Protein AF-A0A7S2AHA3-F1 (afdb_monomer)

Sequence (166 aa):
VKDEFAPAPAVETVASEDNSLKARVERLCHQTFRWVDPEGMDVLNASQAQTALTVVFRRFQLPLPDDEWHEEAFENFDEDEDGVIEVEDLIEIAVEYCEAHEEEIAANEKGRAAAAKPGLGGSAARGPSSSCGFSGTSYLAPPPPPAAPSLAPAWSSPRGQMPSSQ

Foldseek 3Di:
DDDDDDDDPPPDPPPDPLVVLLVLLLVLLVVLCCVLCVVPPQKDALVSLLVSLQSSCVVLPHDRDDPVVSVVLQVVQPPVPPRIHGSVSSSVSSSVVCVLVVVVSVVVVVVVVVVPDPPPDDDDDDDDDDDDDPDDDPPPDRDDPDDPDPDDDPDPDDDDDDDDDD

Structure (mmCIF, N/CA/C/O backbone):
data_AF-A0A7S2AHA3-F1
#
_entry.id   AF-A0A7S2AHA3-F1
#
loop_
_atom_site.group_PDB
_atom_site.id
_atom_site.type_symbol
_atom_site.label_atom_id
_atom_site.label_alt_id
_atom_site.label_comp_id
_atom_site.label_asym_id
_atom_site.label_entity_id
_atom_site.label_seq_id
_atom_site.pdbx_PDB_ins_code
_atom_site.Cartn_x
_atom_site.Cartn_y
_atom_site.Cartn_z
_atom_site.occupancy
_atom_site.B_iso_or_equiv
_atom_site.auth_seq_id
_atom_site.auth_comp_id
_atom_site.auth_asym_id
_atom_site.auth_atom_id
_atom_site.pdbx_PDB_model_num
ATOM 1 N N . VAL A 1 1 ? 34.081 22.827 45.425 1.00 53.19 1 VAL A N 1
ATOM 2 C CA . VAL A 1 1 ? 33.331 23.987 44.898 1.00 53.19 1 VAL A CA 1
ATOM 3 C C . VAL A 1 1 ? 33.226 23.779 43.403 1.00 53.19 1 VAL A C 1
ATOM 5 O O . VAL A 1 1 ? 34.288 23.799 42.800 1.00 53.19 1 VAL A O 1
ATOM 8 N N . LYS A 1 2 ? 31.993 23.602 42.889 1.00 51.88 2 LYS A N 1
ATOM 9 C CA . LYS A 1 2 ? 31.563 23.925 41.508 1.00 51.88 2 LYS A CA 1
ATOM 10 C C . LYS A 1 2 ? 32.137 23.042 40.388 1.00 51.88 2 LYS A C 1
ATOM 12 O O . LYS A 1 2 ? 33.340 22.844 40.346 1.00 51.88 2 LYS A O 1
ATOM 17 N N . ASP A 1 3 ? 31.393 22.426 39.477 1.00 53.59 3 ASP A N 1
ATOM 18 C CA . ASP A 1 3 ? 30.015 22.520 38.950 1.00 53.59 3 ASP A CA 1
ATOM 19 C C . ASP A 1 3 ? 29.672 21.072 38.505 1.00 53.59 3 ASP A C 1
ATOM 21 O O . ASP A 1 3 ? 30.559 20.371 38.024 1.00 53.59 3 ASP A O 1
ATOM 25 N N . GLU A 1 4 ? 28.513 20.448 38.727 1.00 71.00 4 GLU A N 1
ATOM 26 C CA . GLU A 1 4 ? 27.129 20.847 38.425 1.00 71.00 4 GLU A CA 1
ATOM 27 C C . GLU A 1 4 ? 26.935 21.369 36.995 1.00 71.00 4 GLU A C 1
ATOM 29 O O . GLU A 1 4 ? 26.791 22.562 36.768 1.00 71.00 4 GLU A O 1
ATOM 34 N N . PHE A 1 5 ? 26.879 20.451 36.023 1.00 55.59 5 PHE A N 1
ATOM 35 C CA . PHE A 1 5 ? 26.172 20.708 34.769 1.00 55.59 5 PHE A CA 1
ATOM 36 C C . PHE A 1 5 ? 25.389 19.470 34.317 1.00 55.59 5 PHE A C 1
ATOM 38 O O . PHE A 1 5 ? 25.907 18.587 33.645 1.00 55.59 5 PHE A O 1
ATOM 45 N N . ALA A 1 6 ? 24.154 19.438 34.819 1.00 62.72 6 ALA A N 1
ATOM 46 C CA . ALA A 1 6 ? 22.887 19.172 34.142 1.00 62.72 6 ALA A CA 1
ATOM 47 C C . ALA A 1 6 ? 22.670 17.894 33.282 1.00 62.72 6 ALA A C 1
ATOM 49 O O . ALA A 1 6 ? 23.550 17.432 32.563 1.00 62.72 6 ALA A O 1
ATOM 50 N N . PRO A 1 7 ? 21.444 17.333 33.357 1.00 55.91 7 PRO A N 1
ATOM 51 C CA . PRO A 1 7 ? 21.100 15.976 32.942 1.00 55.91 7 PRO A CA 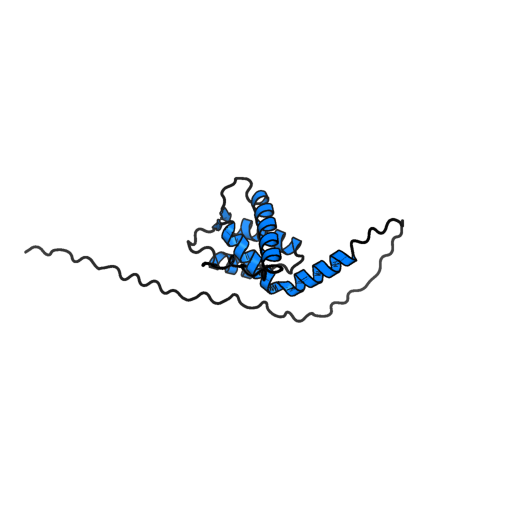1
ATOM 52 C C . PRO A 1 7 ? 20.822 15.821 31.440 1.00 55.91 7 PRO A C 1
ATOM 54 O O . PRO A 1 7 ? 20.530 16.779 30.730 1.00 55.91 7 PRO A O 1
ATOM 57 N N . ALA A 1 8 ? 20.888 14.560 31.003 1.00 53.47 8 ALA A N 1
ATOM 58 C CA . ALA A 1 8 ? 20.552 14.064 29.674 1.00 53.47 8 ALA A CA 1
ATOM 59 C C . ALA A 1 8 ? 19.242 14.652 29.109 1.00 53.47 8 ALA A C 1
ATOM 61 O O . ALA A 1 8 ? 18.288 14.837 29.872 1.00 53.47 8 ALA A O 1
ATOM 62 N N . PRO A 1 9 ? 19.143 14.867 27.783 1.00 52.47 9 PRO A N 1
ATOM 63 C CA . PRO A 1 9 ? 17.857 15.131 27.166 1.00 52.47 9 PRO A CA 1
ATOM 64 C C . PRO A 1 9 ? 16.999 13.870 27.299 1.00 52.47 9 PRO A C 1
ATOM 66 O O . PRO A 1 9 ? 17.237 12.854 26.647 1.00 52.47 9 PRO A O 1
ATOM 69 N N . ALA A 1 10 ? 16.011 13.942 28.188 1.00 51.47 10 ALA A N 1
ATOM 70 C CA . ALA A 1 10 ? 14.832 13.101 28.130 1.00 51.47 10 ALA A CA 1
ATOM 71 C C . ALA A 1 10 ? 14.132 13.423 26.808 1.00 51.47 10 ALA A C 1
ATOM 73 O O . ALA A 1 10 ? 13.420 14.418 26.702 1.00 51.47 10 ALA A O 1
ATOM 74 N N . VAL A 1 11 ? 14.419 12.627 25.780 1.00 56.56 11 VAL A N 1
ATOM 75 C CA . VAL A 1 11 ? 13.690 12.699 24.519 1.00 56.56 11 VAL A CA 1
ATOM 76 C C . VAL A 1 11 ? 12.311 12.116 24.794 1.00 56.56 11 VAL A C 1
ATOM 78 O O . VAL A 1 11 ? 12.180 10.977 25.246 1.00 56.56 11 VAL A O 1
ATOM 81 N N . GLU A 1 12 ? 11.311 12.969 24.626 1.00 45.31 12 GLU A N 1
ATOM 82 C CA . GLU A 1 12 ? 9.907 12.747 24.929 1.00 45.31 12 GLU A CA 1
ATOM 83 C C . GLU A 1 12 ? 9.382 11.442 24.318 1.00 45.31 12 GLU A C 1
ATOM 85 O O . GLU A 1 12 ? 9.254 11.280 23.107 1.00 45.31 12 GLU A O 1
ATOM 90 N N . THR A 1 13 ? 9.023 10.503 25.189 1.00 46.56 13 THR A N 1
ATOM 91 C CA . THR A 1 13 ? 8.156 9.365 24.883 1.00 46.56 13 THR A CA 1
ATOM 92 C C . THR A 1 13 ? 6.730 9.864 24.659 1.00 46.56 13 THR A C 1
ATOM 94 O O . THR A 1 13 ? 5.900 9.805 25.563 1.00 46.56 13 THR A O 1
ATOM 97 N N . VAL A 1 14 ? 6.450 10.369 23.459 1.00 46.88 14 VAL A N 1
ATOM 98 C CA . VAL A 1 14 ? 5.080 10.603 22.956 1.00 46.88 14 VAL A CA 1
ATOM 99 C C . VAL A 1 14 ? 4.730 9.706 21.758 1.00 46.88 14 VAL A C 1
ATOM 101 O O . VAL A 1 14 ? 3.630 9.773 21.238 1.00 46.88 14 VAL A O 1
ATOM 104 N N . ALA A 1 15 ? 5.620 8.788 21.365 1.00 47.19 15 ALA A N 1
ATOM 105 C CA . ALA A 1 15 ? 5.489 7.957 20.162 1.00 47.19 15 ALA A CA 1
ATOM 106 C C . ALA A 1 15 ? 5.025 6.510 20.441 1.00 47.19 15 ALA A C 1
ATOM 108 O O . ALA A 1 15 ? 5.681 5.564 20.009 1.00 47.19 15 ALA A O 1
ATOM 109 N N . SER A 1 16 ? 3.957 6.295 21.218 1.00 51.06 16 SER A N 1
ATOM 110 C CA . SER A 1 16 ? 3.547 4.917 21.577 1.00 51.06 16 SER A CA 1
ATOM 111 C C . SER A 1 16 ? 2.485 4.288 20.668 1.00 51.06 16 SER A C 1
ATOM 113 O O . SER A 1 16 ? 2.387 3.063 20.659 1.00 51.06 16 SER A O 1
ATOM 115 N N . GLU A 1 17 ? 1.742 5.062 19.871 1.00 53.09 17 GLU A N 1
ATOM 116 C CA . GLU A 1 17 ? 0.659 4.521 19.026 1.00 53.09 17 GLU A CA 1
ATOM 117 C C . GLU A 1 17 ? 0.948 4.676 17.522 1.00 53.09 17 GLU A C 1
ATOM 119 O O . GLU A 1 17 ? 1.012 3.653 16.837 1.00 53.09 17 GLU A O 1
ATOM 124 N N . ASP A 1 18 ? 1.305 5.869 17.029 1.00 53.66 18 ASP A N 1
ATOM 125 C CA . ASP A 1 18 ? 1.706 6.078 15.620 1.00 53.66 18 ASP A CA 1
ATOM 126 C C . ASP A 1 18 ? 2.908 5.225 15.191 1.00 53.66 18 ASP A C 1
ATOM 128 O O . ASP A 1 18 ? 2.914 4.588 14.136 1.00 53.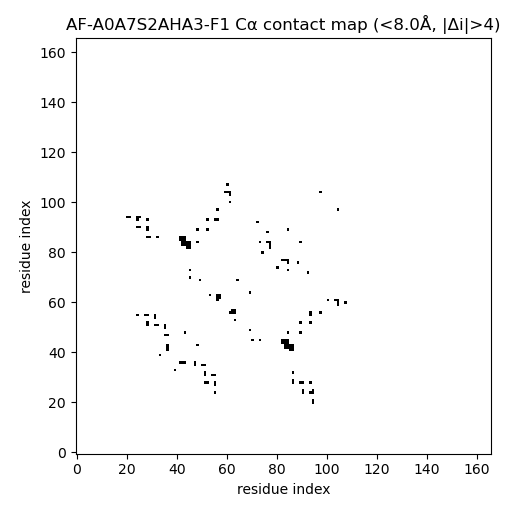66 18 ASP A O 1
ATOM 132 N N . ASN A 1 19 ? 3.925 5.128 16.054 1.00 61.03 19 ASN A N 1
ATOM 133 C CA . ASN A 1 19 ? 5.099 4.300 15.773 1.00 61.03 19 ASN A CA 1
ATOM 134 C C . ASN A 1 19 ? 4.737 2.804 15.724 1.00 61.03 19 ASN A C 1
ATOM 136 O O . ASN A 1 19 ? 5.352 2.032 14.992 1.00 61.03 19 ASN A O 1
ATOM 140 N N . SER A 1 20 ? 3.703 2.394 16.466 1.00 79.81 20 SER A N 1
ATOM 141 C CA . SER A 1 20 ? 3.231 1.010 16.492 1.00 79.81 20 SER A CA 1
ATOM 142 C C . SER A 1 20 ? 2.500 0.639 15.201 1.00 79.81 20 SER A C 1
ATOM 144 O O . SER A 1 20 ? 2.747 -0.444 14.666 1.00 79.81 20 SER A O 1
ATOM 146 N N . LEU A 1 21 ? 1.642 1.525 14.670 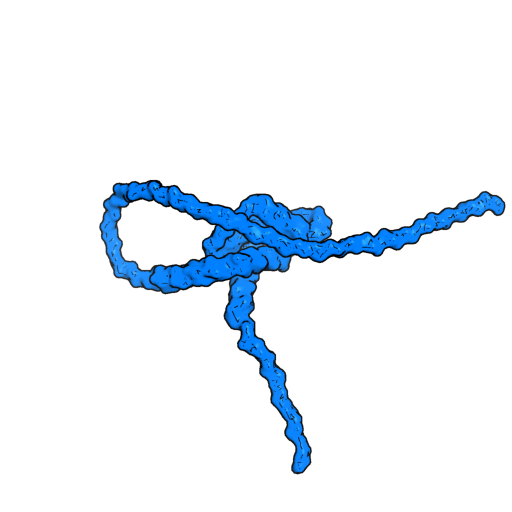1.00 83.81 21 LEU A N 1
ATOM 147 C CA . LEU A 1 21 ? 0.932 1.285 13.410 1.00 83.81 21 LEU A CA 1
ATOM 148 C C . LEU A 1 21 ? 1.916 1.223 12.242 1.00 83.81 21 LEU A C 1
ATOM 150 O O . LEU A 1 21 ? 1.970 0.196 11.560 1.00 83.81 21 LEU A O 1
ATOM 154 N N . LYS A 1 22 ? 2.745 2.262 12.074 1.00 87.06 22 LYS A N 1
ATOM 155 C CA . LYS A 1 22 ? 3.742 2.334 10.999 1.00 87.06 22 LYS A CA 1
ATOM 156 C C . LYS A 1 22 ? 4.683 1.130 11.013 1.00 87.06 22 LYS A C 1
ATOM 158 O O . LYS A 1 22 ? 4.794 0.441 10.005 1.00 87.06 22 LYS A O 1
ATOM 163 N N . ALA A 1 23 ? 5.251 0.773 12.168 1.00 89.06 23 ALA A N 1
ATOM 164 C CA . ALA A 1 23 ? 6.121 -0.403 12.283 1.00 89.06 23 ALA A CA 1
ATOM 165 C C . ALA A 1 23 ? 5.398 -1.729 11.972 1.00 89.06 23 ALA A C 1
ATOM 167 O O . ALA A 1 23 ? 6.025 -2.733 11.612 1.00 89.06 23 ALA A O 1
ATOM 168 N N . ARG A 1 24 ? 4.071 -1.779 12.147 1.00 88.38 24 ARG A N 1
ATOM 169 C CA . ARG A 1 24 ? 3.260 -2.956 11.818 1.00 88.38 24 ARG A CA 1
ATOM 170 C C . ARG A 1 24 ? 2.943 -3.027 10.330 1.00 88.38 24 ARG A C 1
ATOM 172 O O . ARG A 1 24 ? 3.001 -4.129 9.781 1.00 88.38 24 ARG A O 1
ATOM 179 N N . VAL A 1 25 ? 2.631 -1.890 9.710 1.00 91.00 25 VAL A N 1
ATOM 180 C CA . VAL A 1 25 ? 2.464 -1.757 8.258 1.00 91.00 25 VAL A CA 1
ATOM 181 C C . VAL A 1 25 ? 3.771 -2.121 7.566 1.00 91.00 25 VAL A C 1
ATOM 183 O O . VAL A 1 25 ? 3.779 -3.071 6.796 1.00 91.00 25 VAL A O 1
ATOM 186 N N . GLU A 1 26 ? 4.887 -1.503 7.949 1.00 91.81 26 GLU A N 1
ATOM 187 C CA . GLU A 1 26 ? 6.232 -1.769 7.419 1.00 91.81 26 GLU A CA 1
ATOM 188 C C . GLU A 1 26 ? 6.584 -3.265 7.462 1.00 91.81 26 GLU A C 1
ATOM 190 O O . GLU A 1 26 ? 6.961 -3.873 6.459 1.00 91.81 26 GLU A O 1
ATOM 195 N N . ARG A 1 27 ? 6.362 -3.917 8.612 1.00 92.06 27 ARG A N 1
ATOM 196 C CA . ARG A 1 27 ? 6.599 -5.361 8.755 1.00 92.06 27 ARG A CA 1
ATOM 197 C C . ARG A 1 27 ? 5.737 -6.195 7.806 1.00 92.06 27 ARG A C 1
ATOM 199 O O . ARG A 1 27 ? 6.216 -7.208 7.291 1.00 92.06 27 ARG A O 1
ATOM 206 N N . LEU A 1 28 ? 4.468 -5.826 7.629 1.00 92.12 28 LEU A N 1
ATOM 207 C CA . LEU A 1 28 ? 3.565 -6.520 6.714 1.00 92.12 28 LEU A CA 1
ATOM 208 C C . LEU A 1 28 ? 3.978 -6.281 5.267 1.00 92.12 28 LEU A C 1
ATOM 210 O O . LEU A 1 28 ? 4.107 -7.267 4.550 1.00 92.12 28 LEU A O 1
ATOM 214 N N . CYS A 1 29 ? 4.273 -5.036 4.891 1.00 92.44 29 CYS A N 1
ATOM 215 C CA . CYS A 1 29 ? 4.757 -4.658 3.570 1.00 92.44 29 CYS A CA 1
ATOM 216 C C . CYS A 1 29 ? 6.005 -5.453 3.192 1.00 92.44 29 CYS A C 1
ATOM 218 O O . CYS A 1 29 ? 5.972 -6.134 2.175 1.00 92.44 29 CYS A O 1
ATOM 220 N N . HIS A 1 30 ? 7.038 -5.514 4.041 1.00 91.25 30 HIS A N 1
ATOM 221 C CA . HIS A 1 30 ? 8.223 -6.345 3.777 1.00 91.25 30 HIS A CA 1
ATOM 222 C C . HIS A 1 30 ? 7.904 -7.842 3.658 1.00 91.25 30 HIS A C 1
ATOM 224 O O . HIS A 1 30 ? 8.541 -8.569 2.890 1.00 91.25 30 HIS A O 1
ATOM 230 N N . GLN A 1 31 ? 6.933 -8.339 4.427 1.00 91.38 31 GLN A N 1
ATOM 231 C CA . GLN A 1 31 ? 6.518 -9.735 4.340 1.00 91.38 31 GLN A CA 1
ATOM 232 C C . GLN A 1 31 ? 5.812 -10.032 3.010 1.00 91.38 31 GLN A C 1
ATOM 234 O O . GLN A 1 31 ? 6.072 -11.077 2.412 1.00 91.38 31 GLN A O 1
ATOM 239 N N . THR A 1 32 ? 4.929 -9.141 2.556 1.00 91.81 32 THR A N 1
ATOM 240 C CA . THR A 1 32 ? 4.272 -9.239 1.246 1.00 91.81 32 THR A CA 1
ATOM 241 C C . THR A 1 32 ? 5.237 -9.001 0.104 1.00 91.81 32 THR A C 1
ATOM 243 O O . THR A 1 32 ? 5.171 -9.733 -0.874 1.00 91.81 32 THR A O 1
ATOM 246 N N . PHE A 1 33 ? 6.175 -8.071 0.252 1.00 89.38 33 PHE A N 1
ATOM 247 C CA . PHE A 1 33 ? 7.201 -7.773 -0.738 1.00 89.38 33 PHE A CA 1
ATOM 248 C C . PHE A 1 33 ? 7.969 -9.043 -1.105 1.00 89.38 33 PHE A C 1
ATOM 250 O O . PHE A 1 33 ? 7.946 -9.463 -2.250 1.00 89.38 33 PHE A O 1
ATOM 257 N N . ARG A 1 34 ? 8.495 -9.771 -0.109 1.00 89.56 34 ARG A N 1
ATOM 258 C CA . ARG A 1 34 ? 9.190 -11.058 -0.327 1.00 89.56 34 ARG A CA 1
ATOM 259 C C . ARG A 1 34 ? 8.341 -12.141 -0.994 1.00 89.56 34 ARG A C 1
ATOM 261 O O . ARG A 1 34 ? 8.879 -13.144 -1.454 1.00 89.56 34 ARG A O 1
ATOM 268 N N . TRP A 1 35 ? 7.018 -12.017 -0.936 1.00 91.31 35 TRP A N 1
ATOM 269 C CA . TRP A 1 35 ? 6.103 -12.959 -1.569 1.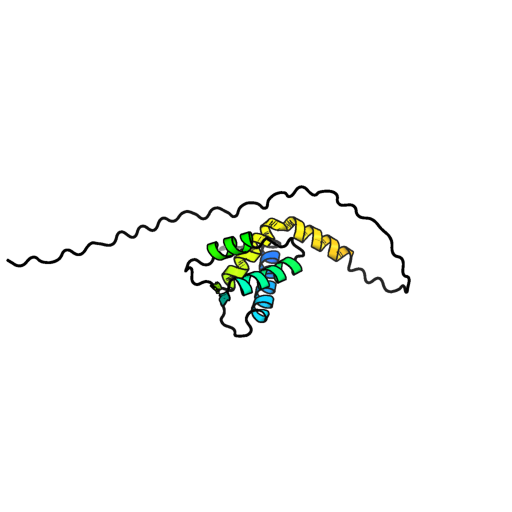00 91.31 35 TRP A CA 1
ATOM 270 C C . TRP A 1 35 ? 5.795 -12.570 -3.018 1.00 91.31 35 TRP A C 1
ATOM 272 O O . TRP A 1 35 ? 5.666 -13.455 -3.861 1.00 91.31 35 TRP A O 1
ATOM 282 N N . VAL A 1 36 ? 5.681 -11.269 -3.292 1.00 89.44 36 VAL A N 1
ATOM 283 C CA . VAL A 1 36 ? 5.366 -10.716 -4.615 1.00 89.44 36 VAL A CA 1
ATOM 284 C C . VAL A 1 36 ? 6.611 -10.594 -5.500 1.00 89.44 36 VAL A C 1
ATOM 286 O O . VAL A 1 36 ? 6.518 -10.815 -6.708 1.00 89.44 36 VAL A O 1
ATOM 289 N N . ASP A 1 37 ? 7.763 -10.305 -4.899 1.00 88.75 37 ASP A N 1
ATOM 290 C CA . ASP A 1 37 ? 9.073 -10.247 -5.537 1.00 88.75 37 ASP A CA 1
ATOM 291 C C . ASP A 1 37 ? 9.999 -11.349 -4.979 1.00 88.75 37 ASP A C 1
ATOM 293 O O . ASP A 1 37 ? 10.759 -11.141 -4.029 1.00 88.75 37 ASP A O 1
ATOM 297 N N . PRO A 1 38 ? 9.924 -12.574 -5.530 1.00 85.25 38 PRO A N 1
ATOM 298 C CA . PRO A 1 38 ? 10.849 -13.644 -5.180 1.00 85.25 38 PRO A CA 1
ATOM 299 C C . PRO A 1 38 ? 12.241 -13.451 -5.801 1.00 85.25 38 PRO A C 1
ATOM 301 O O . PRO A 1 38 ? 13.167 -14.169 -5.415 1.00 85.25 38 PRO A O 1
ATOM 304 N N . GLU A 1 39 ? 12.382 -12.548 -6.778 1.00 84.44 39 GLU A N 1
ATOM 305 C CA . GLU A 1 39 ? 13.638 -12.295 -7.489 1.00 84.44 39 GLU A CA 1
ATOM 306 C C . GLU A 1 39 ? 14.549 -11.337 -6.711 1.00 84.44 39 GLU A C 1
ATOM 308 O O . GLU A 1 39 ? 15.766 -11.395 -6.891 1.00 84.44 39 GLU A O 1
ATOM 313 N N . GLY A 1 40 ? 13.991 -10.557 -5.777 1.00 83.88 40 GLY A N 1
ATOM 314 C CA . GLY A 1 40 ? 14.751 -9.631 -4.937 1.00 83.88 40 GLY A CA 1
ATOM 315 C C . GLY A 1 40 ? 15.287 -8.463 -5.756 1.00 83.88 40 GLY A C 1
ATOM 316 O O . GLY A 1 40 ? 16.456 -8.108 -5.635 1.00 83.88 40 GLY A O 1
ATOM 317 N N . MET A 1 41 ? 14.441 -7.945 -6.643 1.00 83.44 41 MET A N 1
ATOM 318 C CA . MET A 1 41 ? 14.705 -6.789 -7.491 1.00 83.44 41 MET A CA 1
ATOM 319 C C . MET A 1 41 ? 14.577 -5.471 -6.716 1.00 83.44 41 MET A C 1
ATOM 321 O O . MET A 1 41 ? 14.969 -4.440 -7.247 1.00 83.44 41 MET A O 1
ATOM 325 N N . ASP A 1 42 ? 14.031 -5.509 -5.492 1.00 86.94 42 ASP A N 1
ATOM 326 C CA . ASP A 1 42 ? 13.779 -4.344 -4.624 1.00 86.94 42 ASP A CA 1
ATOM 327 C C . ASP A 1 42 ? 12.817 -3.299 -5.244 1.00 86.94 42 ASP A C 1
ATOM 329 O O . ASP A 1 42 ? 12.588 -2.241 -4.670 1.00 86.94 42 ASP A O 1
ATOM 333 N N . VAL A 1 43 ? 12.165 -3.643 -6.364 1.00 91.12 43 VAL A N 1
ATOM 334 C CA . VAL A 1 43 ? 11.176 -2.822 -7.081 1.00 91.12 43 VAL A CA 1
ATOM 335 C C . VAL A 1 43 ? 9.926 -3.635 -7.427 1.00 91.12 43 VAL A C 1
ATOM 337 O O . VAL A 1 43 ? 10.000 -4.844 -7.668 1.00 91.12 43 VAL A O 1
ATOM 340 N N . LEU A 1 44 ? 8.765 -2.978 -7.472 1.00 90.62 44 LEU A N 1
ATOM 341 C CA . LEU A 1 44 ? 7.473 -3.586 -7.799 1.00 90.62 44 LEU A CA 1
ATOM 342 C C . LEU A 1 44 ? 6.799 -2.852 -8.950 1.00 90.62 44 LEU A C 1
ATOM 344 O O . LEU A 1 44 ? 6.634 -1.642 -8.903 1.00 90.62 44 LEU A O 1
ATOM 348 N N . ASN A 1 45 ? 6.298 -3.592 -9.938 1.00 92.25 45 ASN A N 1
ATOM 349 C CA . ASN A 1 45 ? 5.400 -3.006 -10.936 1.00 92.25 45 ASN A CA 1
ATOM 350 C C . ASN A 1 45 ? 4.000 -2.723 -10.353 1.00 92.25 45 ASN A C 1
ATOM 352 O O . ASN A 1 45 ? 3.622 -3.288 -9.324 1.00 92.25 45 ASN A O 1
ATOM 356 N N . ALA A 1 46 ? 3.186 -1.931 -11.055 1.00 89.94 46 ALA A N 1
ATOM 357 C CA . ALA A 1 46 ? 1.829 -1.570 -10.621 1.00 89.94 46 ALA A CA 1
ATOM 358 C C . ALA A 1 46 ? 0.961 -2.771 -10.190 1.00 89.94 46 ALA A C 1
ATOM 360 O O . ALA A 1 46 ? 0.324 -2.749 -9.137 1.00 89.94 46 ALA A O 1
ATOM 361 N N . SER A 1 47 ? 0.989 -3.877 -10.944 1.00 91.44 47 SER A N 1
ATOM 362 C CA . SER A 1 47 ? 0.197 -5.075 -10.612 1.00 91.44 47 SER A CA 1
ATOM 363 C C . SER A 1 47 ? 0.684 -5.796 -9.344 1.00 91.44 47 SER A C 1
ATOM 365 O O . SER A 1 47 ? -0.107 -6.335 -8.559 1.00 91.44 47 SER A O 1
ATOM 367 N N . GLN A 1 48 ? 1.999 -5.793 -9.122 1.00 92.38 48 GLN A N 1
ATOM 368 C CA . GLN A 1 48 ? 2.650 -6.343 -7.940 1.00 92.38 48 GLN A CA 1
ATOM 369 C C . GLN A 1 48 ? 2.372 -5.472 -6.711 1.00 92.38 48 GLN A C 1
ATOM 371 O O . GLN A 1 48 ? 1.962 -6.003 -5.675 1.00 92.38 48 GLN A O 1
ATOM 376 N N . ALA A 1 49 ? 2.516 -4.152 -6.847 1.00 91.50 49 ALA A N 1
ATOM 377 C CA . ALA A 1 49 ? 2.199 -3.170 -5.817 1.00 91.50 49 ALA A CA 1
ATOM 378 C C . ALA A 1 49 ? 0.732 -3.279 -5.375 1.00 91.50 49 ALA A C 1
ATOM 380 O O . ALA A 1 49 ? 0.458 -3.475 -4.190 1.00 91.50 49 ALA A O 1
ATOM 381 N N . GLN A 1 50 ? -0.209 -3.302 -6.324 1.00 92.69 50 GLN A N 1
ATOM 382 C CA . GLN A 1 50 ? -1.637 -3.489 -6.049 1.00 92.69 50 GLN A CA 1
ATOM 383 C C . GLN A 1 50 ? -1.910 -4.785 -5.269 1.00 92.69 50 GLN A C 1
ATOM 385 O O . GLN A 1 50 ? -2.664 -4.805 -4.289 1.00 92.69 50 GLN A O 1
ATOM 390 N N . THR A 1 51 ? -1.271 -5.886 -5.674 1.00 92.88 51 THR A N 1
ATOM 391 C CA . THR A 1 51 ? -1.410 -7.174 -4.984 1.00 92.88 51 THR A CA 1
ATOM 392 C C . THR A 1 51 ? -0.860 -7.103 -3.558 1.00 92.88 51 THR A C 1
ATOM 394 O O . THR A 1 51 ? -1.501 -7.602 -2.627 1.00 92.88 51 THR A O 1
ATOM 397 N N . ALA A 1 52 ? 0.305 -6.478 -3.365 1.00 92.69 52 ALA A N 1
ATOM 398 C CA . ALA A 1 52 ? 0.918 -6.311 -2.053 1.00 92.69 52 ALA A CA 1
ATOM 399 C C . ALA A 1 52 ? 0.026 -5.467 -1.126 1.00 92.69 52 ALA A C 1
ATOM 401 O O . ALA A 1 52 ? -0.326 -5.937 -0.039 1.00 92.69 52 ALA A O 1
ATOM 402 N N . LEU A 1 53 ? -0.431 -4.297 -1.587 1.00 92.31 53 LEU A N 1
ATOM 403 C CA . LEU A 1 53 ? -1.340 -3.407 -0.854 1.00 92.31 53 LEU A CA 1
ATOM 404 C C . LEU A 1 53 ? -2.644 -4.114 -0.474 1.00 92.31 53 LEU A C 1
ATOM 406 O O . LEU A 1 53 ? -3.034 -4.121 0.693 1.00 92.31 53 LEU A O 1
ATOM 410 N N . THR A 1 54 ? -3.262 -4.834 -1.415 1.00 92.31 54 THR A N 1
ATOM 411 C CA . THR A 1 54 ? -4.479 -5.622 -1.156 1.00 92.31 54 THR A CA 1
ATOM 412 C C . THR A 1 54 ? -4.284 -6.622 -0.015 1.00 92.31 54 THR A C 1
ATOM 414 O O . THR A 1 54 ? -5.169 -6.813 0.828 1.00 92.31 54 THR A O 1
ATOM 417 N N . VAL A 1 55 ? -3.133 -7.299 0.033 1.00 92.75 55 VAL A N 1
ATOM 418 C CA . VAL A 1 55 ? -2.835 -8.260 1.102 1.00 92.75 55 VAL A CA 1
ATOM 419 C C . VAL A 1 55 ? -2.622 -7.543 2.437 1.00 92.75 55 VAL A C 1
ATOM 421 O O . VAL A 1 55 ? -3.126 -8.029 3.456 1.00 92.75 55 VAL A O 1
ATOM 424 N N . VAL A 1 56 ? -1.933 -6.400 2.444 1.00 91.88 56 VAL A N 1
ATOM 425 C CA . VAL A 1 56 ? -1.732 -5.575 3.645 1.00 91.88 56 VAL A CA 1
ATOM 426 C C . VAL A 1 56 ? -3.079 -5.085 4.185 1.00 91.88 56 VAL A C 1
ATOM 428 O O . VAL A 1 56 ? -3.416 -5.385 5.332 1.00 91.88 56 VAL A O 1
ATOM 431 N N . PHE A 1 57 ? -3.920 -4.458 3.363 1.00 91.50 57 PHE A N 1
ATOM 432 C CA . PHE A 1 57 ? -5.225 -3.930 3.782 1.00 91.50 57 PHE A CA 1
ATOM 433 C C . PHE A 1 57 ? -6.170 -5.025 4.282 1.00 91.50 57 PHE A C 1
ATOM 435 O O . PHE A 1 57 ? -6.798 -4.880 5.334 1.00 91.50 57 PHE A O 1
ATOM 442 N N . ARG A 1 58 ? -6.179 -6.204 3.640 1.00 90.50 58 ARG A N 1
ATOM 443 C CA . ARG A 1 58 ? -6.922 -7.372 4.152 1.00 90.50 58 ARG A CA 1
ATOM 444 C C . ARG A 1 58 ? -6.449 -7.833 5.525 1.00 90.50 58 ARG A C 1
ATOM 446 O O . ARG A 1 58 ? -7.256 -8.344 6.301 1.00 90.50 58 ARG A O 1
ATOM 453 N N . ARG A 1 59 ? -5.160 -7.690 5.847 1.00 88.06 59 ARG A N 1
ATOM 454 C CA . ARG A 1 59 ? -4.631 -8.045 7.176 1.00 88.06 59 ARG A CA 1
ATOM 455 C C . ARG A 1 59 ? -5.099 -7.086 8.258 1.00 88.06 59 ARG A C 1
ATOM 457 O O . ARG A 1 59 ? -5.325 -7.538 9.382 1.00 88.06 59 ARG A O 1
ATOM 464 N N . PHE A 1 60 ? -5.281 -5.819 7.907 1.00 85.88 60 PHE A N 1
ATOM 465 C CA . PHE A 1 60 ? -5.911 -4.822 8.766 1.00 85.88 60 PHE A CA 1
ATOM 466 C C . PHE A 1 60 ? -7.445 -4.873 8.726 1.00 85.88 60 PHE A C 1
ATOM 468 O O . PHE A 1 60 ? -8.078 -4.252 9.572 1.00 85.88 60 PHE A O 1
ATOM 475 N N . GLN A 1 61 ? -8.024 -5.699 7.842 1.00 87.31 61 GLN A N 1
ATOM 476 C CA . GLN A 1 61 ? -9.469 -5.816 7.607 1.00 87.31 61 GLN A CA 1
ATOM 477 C C . GLN A 1 61 ? -10.102 -4.472 7.224 1.00 87.31 61 GLN A C 1
ATOM 479 O O . GLN A 1 61 ? -11.216 -4.172 7.641 1.00 87.31 61 GLN A O 1
ATOM 484 N N . LEU A 1 62 ? -9.360 -3.683 6.452 1.00 88.12 62 LEU A N 1
ATOM 485 C CA . LEU A 1 62 ? -9.821 -2.422 5.894 1.00 88.12 62 LEU A CA 1
ATOM 486 C C . LEU A 1 62 ? -10.645 -2.660 4.623 1.00 88.12 62 LEU A C 1
ATOM 488 O O . LEU A 1 62 ? -10.508 -3.727 3.999 1.00 88.12 62 LEU A O 1
ATOM 492 N N . PRO A 1 63 ? -11.475 -1.685 4.211 1.00 88.50 63 PRO A N 1
ATOM 493 C CA . PRO A 1 63 ? -12.022 -1.667 2.866 1.00 88.50 63 PRO A CA 1
ATOM 494 C C . PRO A 1 63 ? -10.884 -1.746 1.847 1.00 88.50 63 PRO A C 1
ATOM 496 O O . PRO A 1 63 ? -9.777 -1.265 2.076 1.00 88.50 63 PRO A O 1
ATOM 499 N N . LEU A 1 64 ? -11.145 -2.428 0.735 1.00 89.56 64 LEU A N 1
ATOM 500 C CA . LEU A 1 64 ? -10.208 -2.432 -0.377 1.00 89.56 64 LEU A CA 1
ATOM 501 C C . LEU A 1 64 ? -10.464 -1.174 -1.206 1.00 89.56 64 LEU A C 1
ATOM 503 O O . LEU A 1 64 ? -11.626 -0.953 -1.558 1.00 89.56 64 LEU A O 1
ATOM 507 N N . PRO A 1 65 ? -9.429 -0.375 -1.504 1.00 89.00 65 PRO A N 1
ATOM 508 C CA . PRO A 1 65 ? -9.572 0.725 -2.440 1.00 89.00 65 PRO A CA 1
ATOM 509 C C . PRO A 1 65 ? -9.927 0.205 -3.838 1.00 89.00 65 PRO A C 1
ATOM 511 O O . PRO A 1 65 ? -9.625 -0.942 -4.183 1.00 89.00 65 PRO A O 1
ATOM 514 N N . ASP A 1 66 ? -10.570 1.057 -4.630 1.00 91.62 66 ASP A N 1
ATOM 515 C CA . ASP A 1 66 ? -10.882 0.777 -6.031 1.00 91.62 66 ASP A CA 1
ATOM 516 C C . ASP A 1 66 ? -9.610 0.801 -6.900 1.00 91.62 66 ASP A C 1
ATOM 518 O O . ASP A 1 66 ? -8.557 1.285 -6.477 1.00 91.62 66 ASP A O 1
ATOM 522 N N . ASP A 1 67 ? -9.693 0.270 -8.121 1.00 88.69 67 ASP A N 1
ATOM 523 C CA . ASP A 1 67 ? -8.552 0.231 -9.047 1.00 88.69 67 ASP A CA 1
ATOM 524 C C . ASP A 1 67 ? -8.060 1.650 -9.401 1.00 88.69 67 ASP A C 1
ATOM 526 O O . ASP A 1 67 ? -6.858 1.888 -9.370 1.00 88.69 67 ASP A O 1
ATOM 530 N N . GLU A 1 68 ? -8.974 2.614 -9.598 1.00 91.31 68 GLU A N 1
ATOM 531 C CA . GLU A 1 68 ? -8.640 4.036 -9.832 1.00 91.31 68 GLU A CA 1
ATOM 532 C C . GLU A 1 68 ? -7.769 4.622 -8.712 1.00 91.31 68 GLU A C 1
ATOM 534 O O . GLU A 1 68 ? -6.806 5.330 -8.983 1.00 91.31 68 GLU A O 1
ATOM 539 N N . TRP A 1 69 ? -8.054 4.282 -7.449 1.00 92.19 69 TRP A N 1
ATOM 540 C CA . TRP A 1 69 ? -7.243 4.761 -6.329 1.00 92.19 69 TRP A CA 1
ATOM 541 C C . TRP A 1 69 ? -5.828 4.180 -6.367 1.00 92.19 69 TRP A C 1
ATOM 543 O O . TRP A 1 69 ? -4.874 4.873 -6.030 1.00 92.19 69 TRP A O 1
ATOM 553 N N . HIS A 1 70 ? -5.676 2.913 -6.771 1.00 88.88 70 HIS A N 1
ATOM 554 C CA . HIS A 1 70 ? -4.352 2.302 -6.893 1.00 88.88 70 HIS A CA 1
ATOM 555 C C . HIS A 1 70 ? -3.551 2.936 -8.028 1.00 88.88 70 HIS A C 1
ATOM 557 O O . HIS A 1 70 ? -2.353 3.124 -7.863 1.00 88.88 70 HIS A O 1
ATOM 563 N N . GLU A 1 71 ? -4.200 3.264 -9.147 1.00 89.00 71 GLU A N 1
ATOM 564 C CA . GLU A 1 71 ? -3.571 3.970 -10.267 1.00 89.00 71 GLU A CA 1
ATOM 565 C C . GLU A 1 71 ? -3.108 5.369 -9.838 1.00 89.00 71 GLU A C 1
ATOM 567 O O . GLU A 1 71 ? -1.935 5.687 -10.004 1.00 89.00 71 GLU A O 1
ATOM 572 N N . GLU A 1 72 ? -3.966 6.159 -9.180 1.00 90.25 72 GLU A N 1
ATOM 573 C CA . GLU A 1 72 ? -3.590 7.489 -8.672 1.00 90.25 72 GLU A CA 1
ATOM 574 C C . GLU A 1 72 ? -2.494 7.424 -7.597 1.00 90.25 72 GLU A C 1
ATOM 576 O O . GLU A 1 72 ? -1.587 8.257 -7.576 1.00 90.25 72 GLU A O 1
ATOM 581 N N . ALA A 1 73 ? -2.561 6.453 -6.680 1.00 89.00 73 ALA A N 1
ATOM 582 C CA . ALA A 1 73 ? -1.526 6.261 -5.669 1.00 89.00 73 ALA A CA 1
ATOM 583 C C . ALA A 1 73 ? -0.197 5.843 -6.308 1.00 89.00 73 ALA A C 1
ATOM 585 O O . ALA A 1 73 ? 0.855 6.269 -5.854 1.00 89.00 73 ALA A O 1
ATOM 586 N N . PHE A 1 74 ? -0.232 5.043 -7.372 1.00 88.31 74 PHE A N 1
ATOM 587 C CA . PHE A 1 74 ? 0.970 4.640 -8.088 1.00 88.31 74 PHE A CA 1
ATOM 588 C C . PHE A 1 74 ? 1.580 5.813 -8.865 1.00 88.31 74 PHE A C 1
ATOM 590 O O . PHE A 1 74 ? 2.762 6.085 -8.704 1.00 88.31 74 PHE A O 1
ATOM 597 N N . GLU A 1 75 ? 0.777 6.562 -9.627 1.00 89.19 75 GLU A N 1
ATOM 598 C CA . GLU A 1 75 ? 1.241 7.734 -10.390 1.00 89.19 75 GLU A CA 1
ATOM 599 C C . GLU A 1 75 ? 1.822 8.843 -9.500 1.00 89.19 75 GLU A C 1
ATOM 601 O O . GLU A 1 75 ? 2.700 9.581 -9.933 1.00 89.19 75 GLU A O 1
ATOM 606 N N . ASN A 1 76 ? 1.353 8.979 -8.255 1.00 89.06 76 ASN A N 1
ATOM 607 C CA . ASN A 1 76 ? 1.914 9.968 -7.329 1.00 89.06 76 ASN A CA 1
ATOM 608 C C . ASN A 1 76 ? 3.306 9.595 -6.800 1.00 89.06 76 ASN A C 1
ATOM 610 O O . ASN A 1 76 ? 4.043 10.496 -6.405 1.00 89.06 76 ASN A O 1
ATOM 614 N N . PHE A 1 77 ? 3.640 8.304 -6.750 1.00 87.44 77 PHE A N 1
ATOM 615 C CA . PHE A 1 77 ? 4.909 7.810 -6.204 1.00 87.44 77 PHE A CA 1
ATOM 616 C C . PHE A 1 77 ? 5.900 7.375 -7.296 1.00 87.44 77 PHE A C 1
ATOM 618 O O . PHE A 1 77 ? 7.100 7.356 -7.049 1.00 87.44 77 PHE A O 1
ATOM 625 N N . ASP A 1 78 ? 5.431 7.094 -8.512 1.00 89.19 78 ASP A N 1
ATOM 626 C CA . ASP A 1 78 ? 6.262 6.875 -9.702 1.00 89.19 78 ASP A CA 1
ATOM 627 C C . ASP A 1 78 ? 6.721 8.225 -10.296 1.00 89.19 78 ASP A C 1
ATOM 629 O O . ASP A 1 78 ? 6.266 8.654 -11.359 1.00 89.19 78 ASP A O 1
ATOM 633 N N . GLU A 1 79 ? 7.603 8.938 -9.580 1.00 85.56 79 GLU A N 1
ATOM 634 C CA . GLU A 1 79 ? 8.122 10.253 -10.007 1.00 85.56 79 GLU A CA 1
ATOM 635 C C . GLU A 1 79 ? 8.874 10.194 -11.353 1.00 85.56 79 GLU A C 1
ATOM 637 O O . GLU A 1 79 ? 8.932 11.194 -12.077 1.00 85.56 79 GLU A O 1
ATOM 642 N N . ASP A 1 80 ? 9.452 9.034 -11.677 1.00 88.69 80 ASP A N 1
ATOM 643 C CA . ASP A 1 80 ? 10.256 8.798 -12.879 1.00 88.69 80 ASP A CA 1
ATOM 644 C C . ASP A 1 80 ? 9.437 8.242 -14.067 1.00 88.69 80 ASP A C 1
ATOM 646 O O . ASP A 1 80 ? 9.975 8.119 -15.176 1.00 88.69 80 ASP A O 1
ATOM 650 N N . GLU A 1 81 ? 8.143 7.956 -13.866 1.00 89.25 81 GLU A N 1
ATOM 651 C CA . GLU A 1 81 ? 7.221 7.332 -14.831 1.00 89.25 81 GLU A CA 1
ATOM 652 C C . GLU A 1 81 ? 7.792 6.040 -15.458 1.00 89.25 81 GLU A C 1
ATOM 654 O O . GLU A 1 81 ? 7.596 5.753 -16.651 1.00 89.25 81 GLU A O 1
ATOM 659 N N . ASP A 1 82 ? 8.550 5.265 -14.679 1.00 89.25 82 ASP A N 1
ATOM 660 C CA . ASP A 1 82 ? 9.210 4.044 -15.147 1.00 89.25 82 ASP A CA 1
ATOM 661 C C . ASP A 1 82 ? 8.323 2.793 -14.996 1.00 89.25 82 ASP A C 1
ATOM 663 O O . ASP A 1 82 ? 8.625 1.725 -15.555 1.00 89.25 82 ASP A O 1
ATOM 667 N N . GLY A 1 83 ? 7.173 2.950 -14.332 1.00 89.38 83 GLY A N 1
ATOM 668 C CA . GLY A 1 83 ? 6.181 1.910 -14.113 1.00 89.38 83 GLY A CA 1
ATOM 669 C C . GLY A 1 83 ? 6.533 0.952 -12.975 1.00 89.38 83 GLY A C 1
ATOM 670 O O . GLY A 1 83 ? 5.915 -0.124 -12.888 1.00 89.38 83 GLY A O 1
ATOM 671 N N . VAL A 1 84 ? 7.505 1.296 -12.124 1.00 92.88 84 VAL A N 1
ATOM 672 C CA . VAL A 1 84 ? 7.837 0.570 -10.896 1.00 92.88 84 VAL A CA 1
ATOM 673 C C . VAL A 1 84 ? 7.925 1.510 -9.689 1.00 92.88 84 VAL A C 1
ATOM 675 O O . VAL A 1 84 ? 8.148 2.700 -9.817 1.00 92.88 84 VAL A O 1
ATOM 678 N N . ILE A 1 85 ? 7.719 0.963 -8.493 1.00 92.62 85 ILE A N 1
ATOM 679 C CA . ILE A 1 85 ? 7.910 1.678 -7.225 1.00 92.62 85 ILE A CA 1
ATOM 680 C C . ILE A 1 85 ? 8.805 0.866 -6.296 1.00 92.62 85 ILE A C 1
ATOM 682 O O . ILE A 1 85 ? 8.835 -0.373 -6.375 1.00 92.62 85 ILE A O 1
ATOM 686 N N . GLU A 1 86 ? 9.512 1.543 -5.398 1.00 92.38 86 GLU A N 1
ATOM 687 C CA . GLU A 1 86 ? 10.356 0.891 -4.402 1.00 92.38 86 GLU A CA 1
ATOM 688 C C . GLU A 1 86 ? 9.513 0.357 -3.231 1.00 92.38 86 GLU A C 1
ATOM 690 O O . GLU A 1 86 ? 8.311 0.621 -3.079 1.00 92.38 86 GLU A O 1
ATOM 695 N N . VAL A 1 87 ? 10.130 -0.467 -2.379 1.00 90.88 87 VAL A N 1
ATOM 696 C CA . VAL A 1 87 ? 9.439 -0.986 -1.190 1.00 90.88 87 VAL A CA 1
ATOM 697 C C . VAL A 1 87 ? 9.116 0.131 -0.198 1.00 90.88 87 VAL A C 1
ATOM 699 O O . VAL A 1 87 ? 8.096 0.054 0.491 1.00 90.88 87 VAL A O 1
ATOM 702 N N . GLU A 1 88 ? 9.959 1.159 -0.135 1.00 91.56 88 GLU A N 1
ATOM 703 C CA . GLU A 1 88 ? 9.763 2.361 0.666 1.00 91.56 88 GLU A CA 1
ATOM 704 C C . GLU A 1 88 ? 8.468 3.085 0.269 1.00 91.56 88 GLU A C 1
ATOM 706 O O . GLU A 1 88 ? 7.622 3.311 1.137 1.00 91.56 88 GLU A O 1
ATOM 711 N N . ASP A 1 89 ? 8.246 3.321 -1.025 1.00 91.88 89 ASP A N 1
ATOM 712 C CA . ASP A 1 89 ? 7.037 3.978 -1.545 1.00 91.88 89 ASP A CA 1
ATOM 713 C C . ASP A 1 89 ? 5.774 3.171 -1.231 1.00 91.88 89 ASP A C 1
ATOM 715 O O . ASP A 1 89 ? 4.767 3.694 -0.749 1.00 91.88 89 ASP A O 1
AT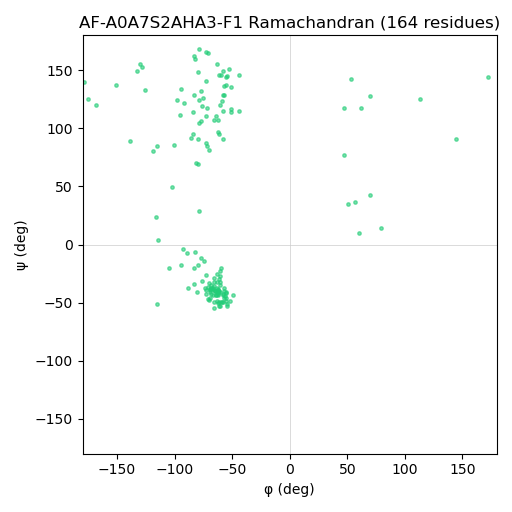OM 719 N N . LEU A 1 90 ? 5.843 1.846 -1.406 1.00 92.12 90 LEU A N 1
ATOM 720 C CA . LEU A 1 90 ? 4.756 0.940 -1.036 1.00 92.12 90 LEU A CA 1
ATOM 721 C C . LEU A 1 90 ? 4.390 1.065 0.453 1.00 92.12 90 LEU A C 1
ATOM 723 O O . LEU A 1 90 ? 3.213 0.983 0.822 1.00 92.12 90 LEU A O 1
ATOM 727 N N . ILE A 1 91 ? 5.392 1.206 1.327 1.00 92.50 91 ILE A N 1
ATOM 728 C CA . ILE A 1 91 ? 5.176 1.388 2.765 1.00 92.50 91 ILE A CA 1
ATOM 729 C C . ILE A 1 91 ? 4.501 2.732 3.023 1.00 92.50 91 ILE A C 1
ATOM 731 O O . ILE A 1 91 ? 3.562 2.765 3.816 1.00 92.50 91 ILE A O 1
ATOM 735 N N . GLU A 1 92 ? 4.936 3.807 2.369 1.00 91.94 92 GLU A N 1
ATOM 736 C CA . GLU A 1 92 ? 4.341 5.135 2.538 1.00 91.94 92 GLU A CA 1
ATOM 737 C C . GLU A 1 92 ? 2.868 5.160 2.118 1.00 91.94 92 GLU A C 1
ATOM 739 O O . GLU A 1 92 ? 2.020 5.514 2.943 1.00 91.94 92 GLU A O 1
ATOM 744 N N . ILE A 1 93 ? 2.541 4.639 0.930 1.00 92.31 93 ILE A N 1
ATOM 745 C CA . ILE A 1 93 ? 1.155 4.500 0.448 1.00 92.31 93 ILE A CA 1
ATOM 746 C C . ILE A 1 93 ? 0.304 3.704 1.451 1.00 92.31 93 ILE A C 1
ATOM 748 O O . ILE A 1 93 ? -0.826 4.072 1.789 1.00 92.31 93 ILE A O 1
ATOM 752 N N . ALA A 1 94 ? 0.836 2.583 1.951 1.00 92.44 94 ALA A N 1
ATOM 753 C CA . ALA A 1 94 ? 0.111 1.731 2.886 1.00 92.44 94 ALA A CA 1
ATOM 754 C C . ALA A 1 94 ? -0.103 2.399 4.252 1.00 92.44 94 ALA A C 1
ATOM 756 O O . ALA A 1 94 ? -1.149 2.187 4.873 1.00 92.44 94 ALA A O 1
ATOM 757 N N . VAL A 1 95 ? 0.878 3.168 4.733 1.00 91.81 95 VAL A N 1
ATOM 758 C CA . VAL A 1 95 ? 0.791 3.915 5.993 1.00 91.81 95 VAL A CA 1
ATOM 759 C C . VAL A 1 95 ? -0.268 4.999 5.873 1.00 91.81 95 VAL A C 1
ATOM 761 O O . VAL A 1 95 ? -1.167 5.015 6.708 1.00 91.81 95 VAL A O 1
ATOM 764 N N . GLU A 1 96 ? -0.233 5.808 4.815 1.00 90.19 96 GLU A N 1
ATOM 765 C CA . GLU A 1 96 ? -1.201 6.887 4.596 1.0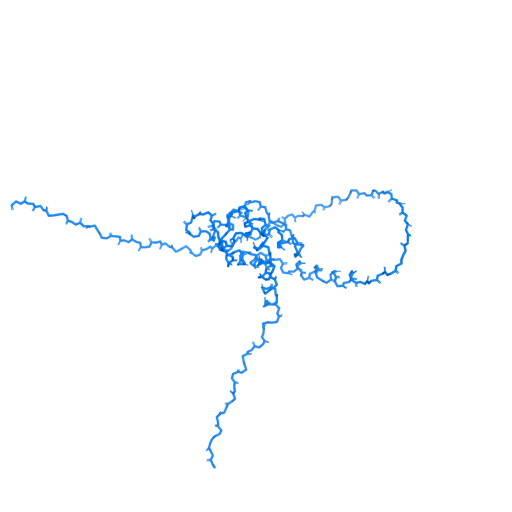0 90.19 96 GLU A CA 1
ATOM 766 C C . GLU A 1 96 ? -2.641 6.351 4.550 1.00 90.19 96 GLU A C 1
ATOM 768 O O . GLU A 1 96 ? -3.540 6.871 5.218 1.00 90.19 96 GLU A O 1
ATOM 773 N N . TYR A 1 97 ? -2.860 5.229 3.855 1.00 90.56 97 TYR A N 1
ATOM 774 C CA . TYR A 1 97 ? -4.174 4.587 3.818 1.00 90.56 97 TYR A CA 1
ATOM 775 C C . TYR A 1 97 ? -4.621 4.053 5.189 1.00 90.56 97 TYR A C 1
ATOM 777 O O . TYR A 1 97 ? -5.800 4.151 5.551 1.00 90.56 97 TYR A O 1
ATOM 785 N N . CYS A 1 98 ? -3.694 3.469 5.956 1.00 88.31 98 CYS A N 1
ATOM 786 C CA . CYS A 1 98 ? -3.984 2.944 7.289 1.00 88.31 98 CYS A CA 1
ATOM 787 C C . CYS A 1 98 ? -4.242 4.060 8.308 1.00 88.31 98 CYS A C 1
ATOM 789 O O . CYS A 1 98 ? -5.108 3.881 9.160 1.00 88.31 98 CYS A O 1
ATOM 791 N N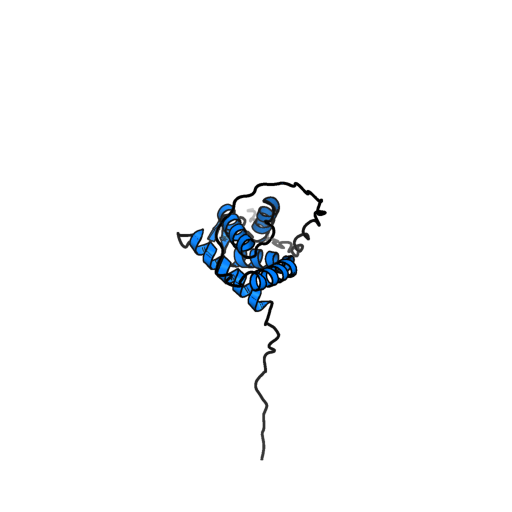 . GLU A 1 99 ? -3.533 5.186 8.218 1.00 87.88 99 GLU A N 1
ATOM 792 C CA . GLU A 1 99 ? -3.761 6.379 9.042 1.00 87.88 99 GLU A CA 1
ATOM 793 C C . GLU A 1 99 ? -5.144 6.973 8.756 1.00 87.88 99 GLU A C 1
ATOM 795 O O . GLU A 1 99 ? -5.911 7.231 9.682 1.00 87.88 99 GLU A O 1
ATOM 800 N N . ALA A 1 100 ? -5.541 7.061 7.480 1.00 87.31 100 ALA A N 1
ATOM 801 C CA . ALA A 1 100 ? -6.888 7.494 7.102 1.00 87.31 100 ALA A CA 1
ATOM 802 C C . ALA A 1 100 ? -8.007 6.583 7.654 1.00 87.31 100 ALA A C 1
ATOM 804 O O . ALA A 1 100 ? -9.146 7.027 7.806 1.00 87.31 100 ALA A O 1
ATOM 805 N N . HIS A 1 101 ? -7.690 5.323 7.975 1.00 86.81 101 HIS A N 1
ATOM 806 C CA . HIS A 1 101 ? -8.628 4.334 8.515 1.00 86.81 101 HIS A CA 1
ATOM 807 C C . HIS A 1 101 ? -8.272 3.863 9.935 1.00 86.81 101 HIS A C 1
ATOM 809 O O . HIS A 1 101 ? -8.701 2.781 10.356 1.00 86.81 101 HIS A O 1
ATOM 815 N N . GLU A 1 102 ? -7.524 4.658 10.705 1.00 83.38 102 GLU A N 1
ATOM 816 C CA . GLU A 1 102 ? -7.052 4.263 12.037 1.00 83.38 102 GLU A CA 1
ATOM 817 C C . GLU A 1 102 ? -8.199 3.876 12.989 1.00 83.38 102 GLU A C 1
ATOM 819 O O . GLU A 1 102 ? -8.092 2.895 13.733 1.00 83.38 102 GLU A O 1
ATOM 824 N N . GLU A 1 103 ? -9.335 4.583 12.913 1.00 78.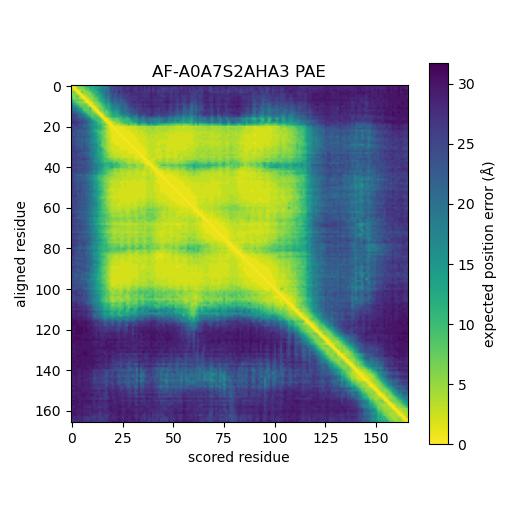94 103 GLU A N 1
ATOM 825 C CA . GLU A 1 103 ? -10.518 4.309 13.736 1.00 78.94 103 GLU A CA 1
ATOM 826 C C . GLU A 1 103 ? -11.078 2.910 13.456 1.00 78.94 103 GLU A C 1
ATOM 828 O O . GLU A 1 103 ? -11.485 2.198 14.382 1.00 78.94 103 GLU A O 1
ATOM 833 N N . GLU A 1 104 ? -11.065 2.483 12.192 1.00 82.25 104 GLU A N 1
ATOM 834 C CA . GLU A 1 104 ? -11.561 1.171 11.794 1.00 82.25 104 GLU A CA 1
ATOM 835 C C . GLU A 1 104 ? -10.604 0.063 12.241 1.00 82.25 104 GLU A C 1
ATOM 837 O O . GLU A 1 104 ? -11.052 -0.957 12.775 1.00 82.25 104 GLU A O 1
ATOM 842 N N . ILE A 1 105 ? -9.288 0.291 12.145 1.00 81.44 105 ILE A N 1
ATOM 843 C CA . ILE A 1 105 ? -8.263 -0.628 12.665 1.00 81.44 105 ILE A CA 1
ATOM 844 C C . ILE A 1 105 ? -8.434 -0.812 14.177 1.00 81.44 105 ILE A C 1
ATOM 846 O O . ILE A 1 105 ? -8.511 -1.949 14.662 1.00 81.44 105 ILE A O 1
ATOM 850 N N . ALA A 1 106 ? -8.554 0.288 14.925 1.00 81.12 106 ALA A N 1
ATOM 851 C CA . ALA A 1 106 ? -8.720 0.265 16.376 1.00 81.12 106 ALA A CA 1
ATOM 852 C C . ALA A 1 106 ? -10.020 -0.448 16.796 1.00 81.12 106 ALA A C 1
ATOM 854 O O . ALA A 1 106 ? -10.026 -1.259 17.736 1.00 81.12 106 ALA A O 1
ATOM 855 N N . ALA A 1 107 ? -11.121 -0.207 16.076 1.00 80.50 107 ALA A N 1
ATOM 856 C CA . ALA A 1 107 ? -12.388 -0.898 16.295 1.00 80.50 107 ALA A CA 1
ATOM 857 C C . ALA A 1 107 ? -12.265 -2.412 16.047 1.00 80.50 107 ALA A C 1
ATOM 859 O O . ALA A 1 107 ? -12.752 -3.222 16.849 1.00 80.50 107 ALA A O 1
ATOM 860 N N . ASN A 1 108 ? -11.565 -2.805 14.980 1.00 77.44 108 ASN A N 1
ATOM 861 C CA . ASN A 1 108 ? -11.395 -4.206 14.610 1.00 77.44 108 ASN A CA 1
ATOM 862 C C . ASN A 1 108 ? -10.499 -4.970 15.595 1.00 77.44 108 ASN A C 1
ATOM 864 O O . ASN A 1 108 ? -10.795 -6.111 15.968 1.00 77.44 108 ASN A O 1
ATOM 868 N N . GLU A 1 109 ? -9.430 -4.344 16.088 1.00 73.88 109 GLU A N 1
ATOM 869 C CA . GLU A 1 109 ? -8.558 -4.953 17.097 1.00 73.88 109 GLU A CA 1
ATOM 870 C C . GLU A 1 109 ? -9.278 -5.188 18.423 1.00 73.88 109 GLU A C 1
ATOM 872 O O . GLU A 1 109 ? -9.144 -6.259 19.028 1.00 73.88 109 GLU A O 1
ATOM 877 N N . LYS A 1 110 ? -10.125 -4.241 18.837 1.00 69.25 110 LYS A N 1
ATOM 878 C CA . LYS A 1 110 ? -10.967 -4.398 20.026 1.00 69.25 110 LYS A CA 1
ATOM 879 C C . LYS A 1 110 ? -11.969 -5.548 19.869 1.00 69.25 110 LYS A C 1
ATOM 881 O O . LYS A 1 110 ? -12.187 -6.304 20.820 1.00 69.25 110 LYS A O 1
ATOM 886 N N . GLY A 1 111 ? -12.525 -5.732 18.669 1.00 64.38 111 GLY A N 1
ATOM 887 C CA . GLY A 1 111 ? -13.374 -6.881 18.331 1.00 64.38 111 GLY A CA 1
ATOM 888 C C . GLY A 1 111 ? -12.620 -8.216 18.354 1.00 64.38 111 GLY A C 1
ATOM 889 O O . GLY A 1 111 ? -13.120 -9.219 18.872 1.00 64.38 111 GLY A O 1
ATOM 890 N N . ARG A 1 112 ? -11.374 -8.230 17.870 1.00 59.06 112 ARG A N 1
ATOM 891 C CA . ARG A 1 112 ? -10.540 -9.437 17.789 1.00 59.06 112 ARG A CA 1
ATOM 892 C C . ARG A 1 112 ? -10.016 -9.898 19.152 1.00 59.06 112 ARG A C 1
ATOM 894 O O . ARG A 1 112 ? -10.002 -11.102 19.416 1.00 59.06 112 ARG A O 1
ATOM 901 N N . ALA A 1 113 ? -9.664 -8.970 20.044 1.00 59.00 113 ALA A N 1
ATOM 902 C CA . ALA A 1 113 ? -9.302 -9.288 21.429 1.00 59.00 113 ALA A CA 1
ATOM 903 C C . ALA A 1 113 ? -10.475 -9.915 22.211 1.00 59.00 113 ALA A C 1
ATOM 905 O O . ALA A 1 113 ? -10.267 -10.788 23.053 1.00 59.00 113 ALA A O 1
ATOM 906 N N . ALA A 1 114 ? -11.717 -9.529 21.896 1.00 55.31 114 ALA A N 1
ATOM 907 C CA . ALA A 1 114 ? -12.913 -10.118 22.497 1.00 55.31 114 ALA A CA 1
ATOM 908 C C . ALA A 1 114 ? -13.257 -11.514 21.934 1.00 55.31 114 ALA A C 1
ATOM 910 O O . ALA A 1 114 ? -13.768 -12.362 22.671 1.00 55.31 114 ALA A O 1
ATOM 911 N N . ALA A 1 115 ? -12.952 -11.776 20.657 1.00 53.03 115 ALA A N 1
ATOM 912 C CA . ALA A 1 115 ? -13.205 -13.059 19.992 1.00 53.03 115 ALA A CA 1
ATOM 913 C C . ALA A 1 115 ? -12.157 -14.149 20.303 1.00 53.03 115 ALA A C 1
ATOM 915 O O . ALA A 1 115 ? -12.435 -15.335 20.137 1.00 53.03 115 ALA A O 1
ATOM 916 N N . ALA A 1 116 ? -10.974 -13.784 20.808 1.00 52.75 116 ALA A N 1
ATOM 917 C CA . ALA A 1 116 ? -9.905 -14.720 21.171 1.00 52.75 116 ALA A CA 1
ATOM 918 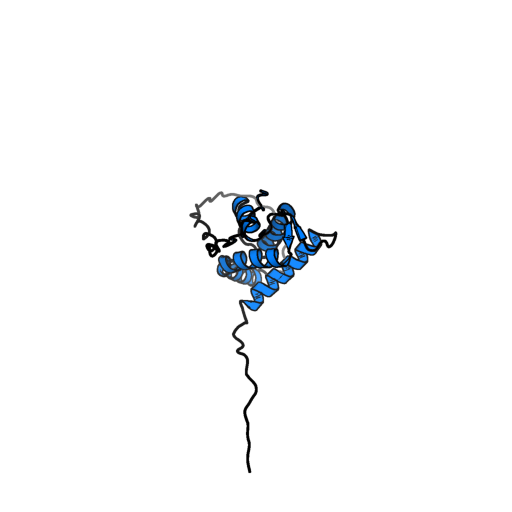C C . ALA A 1 116 ? -10.108 -15.424 22.534 1.00 52.75 116 ALA A C 1
ATOM 920 O O . ALA A 1 116 ? -9.139 -15.818 23.185 1.00 52.75 116 ALA A O 1
ATOM 921 N N . LYS A 1 117 ? -11.356 -15.624 22.983 1.00 51.16 117 LYS A N 1
ATOM 922 C CA . LYS A 1 117 ? -11.639 -16.586 24.057 1.00 51.16 117 LYS A CA 1
ATOM 923 C C . LYS A 1 117 ? -11.588 -18.004 23.471 1.00 51.16 117 LYS A C 1
ATOM 925 O O . LYS A 1 117 ? -12.407 -18.313 22.607 1.00 51.16 117 LYS A O 1
ATOM 930 N N . PRO A 1 118 ? -10.695 -18.894 23.946 1.00 44.94 118 PRO A N 1
ATOM 931 C CA . PRO A 1 118 ? -10.677 -20.287 23.526 1.00 44.94 118 PRO A CA 1
ATOM 932 C C . PRO A 1 118 ? -11.881 -21.003 24.150 1.00 44.94 118 PRO A C 1
ATOM 934 O O . PRO A 1 118 ? -11.812 -21.564 25.243 1.00 44.94 118 PRO A O 1
ATOM 937 N N . GLY A 1 119 ? -13.018 -20.943 23.461 1.00 43.25 119 GLY A N 1
ATOM 938 C CA . GLY A 1 119 ? -14.187 -21.763 23.743 1.00 43.25 119 GLY A CA 1
ATOM 939 C C . GLY A 1 119 ? -13.914 -23.201 23.323 1.00 43.25 119 GLY A C 1
ATOM 940 O O . GLY A 1 119 ? -14.243 -23.610 22.215 1.00 43.25 119 GLY A O 1
ATOM 941 N N . LEU A 1 120 ? -13.282 -23.964 24.211 1.00 49.78 120 LEU A N 1
ATOM 942 C CA . LEU A 1 120 ? -13.296 -25.420 24.170 1.00 49.78 120 LEU A CA 1
ATOM 943 C C . LEU A 1 120 ? -14.748 -25.908 24.290 1.00 49.78 120 LEU A C 1
ATOM 945 O O . LEU A 1 120 ? -15.389 -25.698 25.317 1.00 49.78 120 LEU A O 1
ATOM 949 N N . GLY A 1 121 ? -15.217 -26.632 23.275 1.00 46.97 121 GLY A N 1
ATOM 950 C CA . GLY A 1 121 ? -16.319 -27.583 23.408 1.00 46.97 121 GLY A CA 1
ATOM 951 C C . GLY A 1 121 ? -17.598 -27.214 22.663 1.00 46.97 121 GLY A C 1
ATOM 952 O O . GLY A 1 121 ? -18.208 -26.182 22.914 1.00 46.97 121 GLY A O 1
ATOM 953 N N . GLY A 1 122 ? -18.055 -28.137 21.815 1.00 41.69 122 GLY A N 1
ATOM 954 C CA . GLY A 1 122 ? -19.462 -28.196 21.423 1.00 41.69 122 GLY A CA 1
ATOM 955 C C . GLY A 1 122 ? -19.696 -28.611 19.982 1.00 41.69 122 GLY A C 1
ATOM 956 O O . GLY A 1 122 ? -19.773 -27.777 19.091 1.00 41.69 122 GLY A O 1
ATOM 957 N N . SER A 1 123 ? -19.841 -29.915 19.772 1.00 49.94 123 SER A N 1
ATOM 958 C CA . SER A 1 123 ? -20.307 -30.532 18.534 1.00 49.94 123 SER A CA 1
ATOM 959 C C . SER A 1 123 ? -21.640 -29.973 18.016 1.00 49.94 123 SER A C 1
ATOM 961 O O . SER A 1 123 ? -22.541 -29.691 18.795 1.00 49.94 123 SER A O 1
ATOM 963 N N . ALA A 1 124 ? -21.771 -30.035 16.686 1.00 51.91 124 ALA A N 1
ATOM 964 C CA . ALA A 1 124 ? -22.986 -30.315 15.913 1.00 51.91 124 ALA A CA 1
ATOM 965 C C . ALA A 1 124 ? -24.187 -29.357 16.037 1.00 51.91 124 ALA A C 1
ATOM 967 O O . ALA A 1 124 ? -24.904 -29.357 17.027 1.00 51.91 124 ALA A O 1
ATOM 968 N N . ALA A 1 125 ? -24.554 -28.715 14.926 1.00 47.06 125 ALA A N 1
ATOM 969 C CA . ALA A 1 125 ? -25.712 -29.120 14.118 1.00 47.06 125 ALA A CA 1
ATOM 970 C C . ALA A 1 125 ? -26.006 -28.086 13.020 1.00 47.06 125 ALA A C 1
ATOM 972 O O . ALA A 1 125 ? -25.857 -26.882 13.195 1.00 47.06 125 ALA A O 1
ATOM 973 N N . ARG A 1 126 ? -26.440 -28.607 11.870 1.00 57.59 126 ARG A N 1
ATOM 974 C CA . ARG A 1 126 ? -26.945 -27.878 10.702 1.00 57.59 126 ARG A CA 1
ATOM 975 C C . ARG A 1 126 ? -28.173 -27.036 11.057 1.00 57.59 126 ARG A C 1
ATOM 977 O O . ARG A 1 126 ? -29.064 -27.519 11.747 1.00 57.59 126 ARG A O 1
ATOM 984 N N . GLY A 1 127 ? -28.291 -25.883 10.410 1.00 38.91 127 GLY A N 1
ATOM 985 C CA . GLY A 1 127 ? -29.558 -25.186 10.202 1.00 38.91 127 GLY A CA 1
ATOM 986 C C . GLY A 1 127 ? -29.383 -24.056 9.183 1.00 38.91 127 GLY A C 1
ATOM 987 O O . GLY A 1 127 ? -28.554 -23.183 9.422 1.00 38.91 127 GLY A O 1
ATOM 988 N N . PRO A 1 128 ? -30.099 -24.059 8.044 1.00 74.62 128 PRO A N 1
ATOM 989 C CA . PRO A 1 128 ? -30.136 -22.928 7.127 1.00 74.62 128 PRO A CA 1
ATOM 990 C C . PRO A 1 128 ? -31.355 -22.050 7.441 1.00 74.62 128 PRO A C 1
ATOM 992 O O . PRO A 1 128 ? -32.456 -22.577 7.584 1.00 74.62 128 PRO A O 1
ATOM 995 N N . SER A 1 129 ? -31.191 -20.727 7.510 1.00 46.91 129 SER A N 1
ATOM 996 C CA . SER A 1 129 ? -32.253 -19.788 7.116 1.00 46.91 129 SER A CA 1
ATOM 997 C C . SER A 1 129 ? -31.802 -18.330 7.166 1.00 46.91 129 SER A C 1
ATOM 999 O O . SER A 1 129 ? -31.380 -17.846 8.209 1.00 46.91 129 SER A O 1
ATOM 1001 N N . SER A 1 130 ? -31.973 -17.666 6.022 1.00 53.53 130 SER A N 1
ATOM 1002 C CA . SER A 1 130 ? -32.620 -16.357 5.856 1.00 53.53 130 SER A CA 1
ATOM 1003 C C . SER A 1 130 ? -32.240 -15.214 6.806 1.00 53.53 130 SER A C 1
ATOM 1005 O O . SER A 1 130 ? -32.676 -15.169 7.947 1.00 53.53 130 SER A O 1
ATOM 1007 N N . SER A 1 131 ? -31.675 -14.132 6.276 1.00 50.47 131 SER A N 1
ATOM 1008 C CA . SER A 1 131 ? -32.465 -13.105 5.582 1.00 50.47 131 SER A CA 1
ATOM 1009 C C . SER A 1 131 ? -31.548 -12.000 5.055 1.00 50.47 131 SER A C 1
ATOM 1011 O O . SER A 1 131 ? -30.577 -11.602 5.693 1.00 50.47 131 SER A O 1
ATOM 1013 N N . CYS A 1 132 ? -31.851 -11.546 3.848 1.00 51.19 132 CYS A N 1
ATOM 1014 C CA . CYS A 1 132 ? -31.256 -10.397 3.194 1.00 51.19 132 CYS A CA 1
ATOM 1015 C C . CYS A 1 132 ? -31.764 -9.107 3.856 1.00 51.19 132 CYS A C 1
ATOM 1017 O O . CYS A 1 132 ? -32.928 -8.742 3.711 1.00 51.19 132 CYS A O 1
ATOM 1019 N N . GLY A 1 133 ? -30.878 -8.417 4.571 1.00 45.59 133 GLY A N 1
ATOM 1020 C CA . GLY A 1 133 ? -31.077 -7.051 5.048 1.00 45.59 133 GLY A CA 1
ATOM 1021 C C . GLY A 1 133 ? -30.015 -6.147 4.439 1.00 45.59 133 GLY A C 1
ATOM 1022 O O . GLY A 1 133 ? -29.000 -5.881 5.070 1.00 45.59 133 GLY A O 1
ATOM 1023 N N . PHE A 1 134 ? -30.227 -5.720 3.194 1.00 47.81 134 PHE A N 1
ATOM 1024 C CA . PHE A 1 134 ? -29.447 -4.653 2.570 1.00 47.81 134 PHE A CA 1
ATOM 1025 C C . PHE A 1 134 ? -29.998 -3.320 3.084 1.00 47.81 134 PHE A C 1
ATOM 1027 O O . PHE A 1 134 ? -30.965 -2.783 2.545 1.00 47.81 134 PHE A O 1
ATOM 1034 N N . SER A 1 135 ? -29.421 -2.828 4.178 1.00 55.72 135 SER A N 1
ATOM 1035 C CA . SER A 1 135 ? -29.600 -1.446 4.616 1.00 55.72 135 SER A CA 1
ATOM 1036 C C . SER A 1 135 ? -28.424 -0.651 4.075 1.00 55.72 135 SER A C 1
ATOM 1038 O O . SER A 1 135 ? -27.288 -0.880 4.480 1.00 55.72 135 SER A O 1
ATOM 1040 N N . GLY A 1 136 ? -28.717 0.237 3.125 1.00 52.25 136 GLY A N 1
ATOM 1041 C CA . GLY A 1 136 ? -27.748 1.117 2.491 1.00 52.25 136 GLY A CA 1
ATOM 1042 C C . GLY A 1 136 ? -26.913 1.875 3.516 1.00 52.25 136 GLY A C 1
ATOM 1043 O O . GLY A 1 136 ? -27.432 2.687 4.281 1.00 52.25 136 GLY A O 1
ATOM 1044 N N . THR A 1 137 ? -25.613 1.613 3.503 1.00 45.00 137 THR A N 1
ATOM 1045 C CA . THR A 1 137 ? -24.617 2.513 4.064 1.00 45.00 137 THR A CA 1
ATOM 1046 C C . THR A 1 137 ? -24.308 3.533 2.986 1.00 45.00 137 THR A C 1
ATOM 1048 O O . THR A 1 137 ? -23.816 3.192 1.911 1.00 45.00 137 THR A O 1
ATOM 1051 N N . SER A 1 138 ? -24.678 4.782 3.255 1.00 47.53 138 SER A N 1
ATOM 1052 C CA . SER A 1 138 ? -24.187 5.944 2.530 1.00 47.53 138 SER A CA 1
ATOM 1053 C C . SER A 1 138 ? -22.682 5.793 2.336 1.00 47.53 138 SER A C 1
ATOM 1055 O O . SER A 1 138 ? -21.944 5.764 3.317 1.00 47.53 138 SER A O 1
ATOM 1057 N N . TYR A 1 139 ? -22.251 5.664 1.083 1.00 45.97 139 TYR A N 1
ATOM 1058 C CA . TYR A 1 139 ? -20.853 5.807 0.710 1.00 45.97 139 TYR A CA 1
ATOM 1059 C C . TYR A 1 139 ? -20.451 7.241 1.065 1.00 45.97 139 TYR A C 1
ATOM 1061 O O . TYR A 1 139 ? -20.763 8.189 0.343 1.00 45.97 139 TYR A O 1
ATOM 1069 N N . LEU A 1 140 ? -19.842 7.407 2.238 1.00 49.34 140 LEU A N 1
ATOM 1070 C CA . LEU A 1 140 ? -18.941 8.519 2.490 1.00 49.34 140 LEU A CA 1
ATOM 1071 C C . LEU A 1 140 ? -17.804 8.317 1.493 1.00 49.34 140 LEU A C 1
ATOM 1073 O O . LEU A 1 140 ? -17.062 7.345 1.597 1.00 49.34 140 LEU A O 1
ATOM 1077 N N . ALA A 1 141 ? -17.775 9.160 0.462 1.00 54.12 141 ALA A N 1
ATOM 1078 C CA . ALA A 1 141 ? -16.694 9.172 -0.509 1.00 54.12 141 ALA A CA 1
ATOM 1079 C C . ALA A 1 141 ? -15.355 9.255 0.247 1.00 54.12 141 ALA A C 1
ATOM 1081 O O . ALA A 1 141 ? -15.278 10.031 1.210 1.00 54.12 141 ALA A O 1
ATOM 1082 N N . PRO A 1 142 ? -14.342 8.458 -0.139 1.00 60.62 142 PRO A N 1
ATOM 1083 C CA . PRO A 1 142 ? -13.032 8.530 0.488 1.00 60.62 142 PRO A CA 1
ATOM 1084 C C . PRO A 1 142 ? -12.500 9.969 0.398 1.00 60.62 142 PRO A C 1
ATOM 1086 O O . PRO A 1 142 ? -12.796 10.674 -0.576 1.00 60.62 142 PRO A O 1
ATOM 1089 N N . PRO A 1 143 ? -11.777 10.446 1.425 1.00 53.50 143 PRO A N 1
ATOM 1090 C CA . PRO A 1 143 ? -11.149 11.755 1.363 1.00 53.50 143 PRO A CA 1
ATOM 1091 C C . PRO A 1 143 ? -10.211 11.801 0.143 1.00 53.50 143 PRO A C 1
ATOM 1093 O O . PRO A 1 143 ? -9.509 10.821 -0.108 1.00 53.50 143 PRO A O 1
ATOM 1096 N N . PRO A 1 144 ? -10.213 12.898 -0.636 1.00 57.56 144 PRO A N 1
ATOM 1097 C CA . PRO A 1 144 ? -9.283 13.041 -1.749 1.00 57.56 144 PRO A CA 1
ATOM 1098 C C . PRO A 1 144 ? -7.841 13.025 -1.218 1.00 57.56 144 PRO A C 1
ATOM 1100 O O . PRO A 1 144 ? -7.613 13.548 -0.118 1.00 57.56 144 PRO A O 1
ATOM 1103 N N . PRO A 1 145 ? -6.878 12.465 -1.974 1.00 63.53 145 PRO A N 1
ATOM 1104 C CA . PRO A 1 145 ? -5.476 12.487 -1.579 1.00 63.53 145 PRO A CA 1
ATOM 1105 C C . PRO A 1 145 ? -4.991 13.935 -1.382 1.00 63.53 145 PRO A C 1
ATOM 1107 O O . PRO A 1 145 ? -5.516 14.867 -2.015 1.00 63.53 145 PRO A O 1
ATOM 1110 N N . PRO A 1 146 ? -4.022 14.164 -0.478 1.00 53.31 146 PRO A N 1
ATOM 1111 C CA . PRO A 1 146 ? -3.467 15.487 -0.245 1.00 53.31 146 PRO A CA 1
ATOM 1112 C C . PRO A 1 146 ? -2.868 16.027 -1.546 1.00 53.31 146 PRO A C 1
ATOM 1114 O O . PRO A 1 146 ? -2.007 15.412 -2.164 1.00 53.31 146 PRO A O 1
ATOM 1117 N N . ALA A 1 147 ? -3.340 17.198 -1.973 1.00 48.91 147 ALA A N 1
ATOM 1118 C CA . ALA A 1 147 ? -2.856 17.847 -3.183 1.00 48.91 147 ALA A CA 1
ATOM 1119 C C . ALA A 1 147 ? -1.339 18.080 -3.089 1.00 48.91 147 ALA A C 1
ATOM 1121 O O . ALA A 1 147 ? -0.882 18.869 -2.255 1.00 48.91 147 ALA A O 1
ATOM 1122 N N . ALA A 1 148 ? -0.576 17.411 -3.957 1.00 56.53 148 ALA A N 1
ATOM 1123 C CA . ALA A 1 148 ? 0.867 17.573 -4.037 1.00 56.53 148 ALA A CA 1
ATOM 1124 C C . ALA A 1 148 ? 1.236 19.058 -4.254 1.00 56.53 148 ALA A C 1
ATOM 1126 O O . ALA A 1 148 ? 0.586 19.765 -5.041 1.00 56.53 148 ALA A O 1
ATOM 1127 N N . PRO A 1 149 ? 2.267 19.581 -3.564 1.00 50.66 149 PRO A N 1
ATOM 1128 C CA . PRO A 1 149 ? 2.749 20.932 -3.792 1.00 50.66 149 PRO A CA 1
ATOM 1129 C C . PRO A 1 149 ? 3.300 21.029 -5.216 1.00 50.66 149 PRO A C 1
ATOM 1131 O O . PRO A 1 149 ? 4.334 20.459 -5.541 1.00 50.66 149 PRO A O 1
ATOM 1134 N N . SER A 1 150 ? 2.590 21.776 -6.062 1.00 48.41 150 SER A N 1
ATOM 1135 C CA . SER A 1 150 ? 2.940 22.036 -7.458 1.00 48.41 150 SER A CA 1
ATOM 1136 C C . SER A 1 150 ? 4.323 22.701 -7.560 1.00 48.41 150 SER A C 1
ATOM 1138 O O . SER A 1 150 ? 4.463 23.925 -7.490 1.00 48.41 150 SER A O 1
ATOM 1140 N N . LEU A 1 151 ? 5.370 21.884 -7.682 1.00 52.53 151 LEU A N 1
ATOM 1141 C CA . LEU A 1 151 ? 6.741 22.317 -7.921 1.00 52.53 151 LEU A CA 1
ATOM 1142 C C . LEU A 1 151 ? 6.926 22.482 -9.428 1.00 52.53 151 LEU A C 1
ATOM 1144 O O . LEU A 1 151 ? 7.250 21.555 -10.160 1.00 52.53 151 LEU A O 1
ATOM 1148 N N . ALA A 1 152 ? 6.684 23.702 -9.903 1.00 50.78 152 ALA A N 1
ATOM 1149 C CA . ALA A 1 152 ? 6.965 24.076 -11.281 1.00 50.78 152 ALA A CA 1
ATOM 1150 C C . ALA A 1 152 ? 8.461 23.859 -11.604 1.00 50.78 152 ALA A C 1
ATOM 1152 O O . ALA A 1 152 ? 9.319 24.405 -10.900 1.00 50.78 152 ALA A O 1
ATOM 1153 N N . PRO A 1 153 ? 8.813 23.148 -12.691 1.00 51.25 153 PRO A N 1
ATOM 1154 C CA . PRO A 1 153 ? 10.204 22.965 -13.065 1.00 51.25 153 PRO A CA 1
ATOM 1155 C C . PRO A 1 153 ? 10.711 24.233 -13.768 1.00 51.25 153 PRO A C 1
ATOM 1157 O O . PRO A 1 153 ? 10.411 24.512 -14.930 1.00 51.25 153 PRO A O 1
ATOM 1160 N N . ALA A 1 154 ? 11.506 25.030 -13.053 1.00 51.44 154 ALA A N 1
ATOM 1161 C CA . ALA A 1 154 ? 12.223 26.182 -13.595 1.00 51.44 154 ALA A CA 1
ATOM 1162 C C . ALA A 1 154 ? 13.525 25.740 -14.288 1.00 51.44 154 ALA A C 1
ATOM 1164 O O . ALA A 1 154 ? 14.624 26.022 -13.816 1.00 51.44 154 ALA A O 1
ATOM 1165 N N . TRP A 1 155 ? 13.422 25.067 -15.434 1.00 55.72 155 TRP A N 1
ATOM 1166 C CA . TRP A 1 155 ? 14.572 24.793 -16.300 1.00 55.72 155 TRP A CA 1
ATOM 1167 C C . TRP A 1 155 ? 14.591 25.789 -17.463 1.00 55.72 155 TRP A C 1
ATOM 1169 O O . TRP A 1 155 ? 14.086 25.564 -18.557 1.00 55.72 155 TRP A O 1
ATOM 1179 N N . SER A 1 156 ? 15.186 26.956 -17.219 1.00 51.88 156 SER A N 1
ATOM 1180 C CA . SER A 1 156 ? 15.600 27.850 -18.303 1.00 51.88 156 SER A CA 1
ATOM 1181 C C . SER A 1 156 ? 16.974 27.415 -18.807 1.00 51.88 156 SER A C 1
ATOM 1183 O O . SER A 1 156 ? 18.001 27.794 -18.246 1.00 51.88 156 SER A O 1
ATOM 1185 N N . SER A 1 157 ? 17.006 26.603 -19.866 1.00 58.97 157 SER A N 1
ATOM 1186 C CA . SER A 1 157 ? 18.249 26.283 -20.577 1.00 58.97 157 SER A CA 1
ATOM 1187 C C . SER A 1 157 ? 18.757 27.475 -21.415 1.00 58.97 157 SER A C 1
ATOM 1189 O O . SER A 1 157 ? 17.966 28.155 -22.075 1.00 58.97 157 SER A O 1
ATOM 1191 N N . PRO A 1 158 ? 20.081 27.725 -21.456 1.00 60.91 158 PRO A N 1
ATOM 1192 C CA . PRO A 1 158 ? 20.688 28.792 -22.249 1.00 60.91 158 PRO A CA 1
ATOM 1193 C C . PRO A 1 158 ? 20.812 28.403 -23.731 1.00 60.91 158 PRO A C 1
ATOM 1195 O O . PRO A 1 158 ? 21.426 27.399 -24.091 1.00 60.91 158 PRO A O 1
ATOM 1198 N N . ARG A 1 159 ? 20.252 29.232 -24.621 1.00 60.25 159 ARG A N 1
ATOM 1199 C CA . ARG A 1 159 ? 20.316 29.041 -26.077 1.00 60.25 159 ARG A CA 1
ATOM 1200 C C . ARG A 1 159 ? 21.699 29.446 -26.601 1.00 60.25 159 ARG A C 1
ATOM 1202 O O . ARG A 1 159 ? 22.014 30.632 -26.681 1.00 60.25 159 ARG A O 1
ATOM 1209 N N . GLY A 1 160 ? 22.509 28.452 -26.964 1.00 57.91 160 GLY A N 1
ATOM 1210 C CA . GLY A 1 160 ? 23.790 28.631 -27.648 1.00 57.91 160 GLY A CA 1
ATOM 1211 C C . GLY A 1 160 ? 23.635 29.404 -28.962 1.00 57.91 160 GLY A C 1
ATOM 1212 O O . GLY A 1 160 ? 22.787 29.088 -29.798 1.00 57.91 160 GLY A O 1
ATOM 1213 N N . GLN A 1 161 ? 24.451 30.442 -29.123 1.00 68.94 161 GLN A N 1
ATOM 1214 C CA . GLN A 1 161 ? 24.515 31.307 -30.296 1.00 68.94 161 GLN A CA 1
ATOM 1215 C C . GLN A 1 161 ? 25.674 30.834 -31.187 1.00 68.94 161 GLN A C 1
ATOM 1217 O O . GLN A 1 161 ? 26.804 30.697 -30.725 1.00 68.94 161 GLN A O 1
ATOM 1222 N N . MET A 1 162 ? 25.373 30.529 -32.450 1.00 61.56 162 MET A N 1
ATOM 1223 C CA . MET A 1 162 ? 26.335 30.041 -33.444 1.00 61.56 162 MET A CA 1
ATOM 1224 C C . MET A 1 162 ? 27.159 31.198 -34.044 1.00 61.56 162 MET A C 1
ATOM 1226 O O . MET A 1 162 ? 26.623 32.299 -34.190 1.00 61.56 162 MET A O 1
ATOM 1230 N N . PRO A 1 163 ? 28.428 30.977 -34.439 1.00 73.94 163 PRO A N 1
ATOM 1231 C CA . PRO A 1 163 ? 29.252 31.998 -35.085 1.00 73.94 163 PRO A CA 1
ATOM 1232 C C . PRO A 1 163 ? 28.874 32.184 -36.563 1.00 73.94 163 PRO A C 1
ATOM 1234 O O . PRO A 1 163 ? 28.771 31.219 -37.317 1.00 73.94 163 PRO A O 1
ATOM 1237 N N . SER A 1 164 ? 28.701 33.440 -36.985 1.00 72.62 164 SER A N 1
ATOM 1238 C CA . SER A 1 164 ? 28.594 33.820 -38.398 1.00 72.62 164 SER A CA 1
ATOM 1239 C C . SER A 1 164 ? 29.976 34.180 -38.935 1.00 72.62 164 SER A C 1
ATOM 1241 O O . SER A 1 164 ? 30.629 35.080 -38.412 1.00 72.62 164 SER A O 1
ATOM 1243 N N . SER A 1 165 ? 30.411 33.473 -39.976 1.00 71.50 165 SER A N 1
ATOM 1244 C CA . SER A 1 165 ? 31.564 33.847 -40.790 1.00 71.50 165 SER A CA 1
ATOM 1245 C C . SER A 1 165 ? 31.200 34.999 -41.725 1.00 71.50 165 SER A C 1
ATOM 1247 O O . SER A 1 165 ? 30.262 34.876 -42.514 1.00 71.50 165 SER A O 1
ATOM 1249 N N . GLN A 1 166 ? 31.987 36.071 -41.676 1.00 66.62 166 GLN A N 1
ATOM 1250 C CA . GLN A 1 166 ? 32.343 36.882 -42.839 1.00 66.62 166 GLN A CA 1
ATOM 1251 C C . GLN A 1 166 ? 33.763 37.410 -42.672 1.00 66.62 166 GLN A C 1
ATOM 1253 O O . GLN A 1 166 ? 34.119 37.761 -41.525 1.00 66.62 166 GLN A O 1
#

Radius of gyration: 25.59 Å; Cα contacts (8 Å, |Δi|>4): 80; chains: 1; bounding box: 66×67×88 Å

InterPro domains:
  IPR002048 EF-hand domain [PS50222] (65-100)
  IPR011992 EF-hand domain pair [SSF47473] (29-99)
  IPR018247 EF-Hand 1, calcium-binding site [PS00018] (78-90)

Nearest PDB structures (foldseek):
  6wu5-assembly1_A  TM=5.891E-01  e=3.735E-02  Homo sapiens
  4mxa-assembly1_A  TM=6.897E-01  e=2.992E-01  Neospora caninum Liverpool
  8v3l-assembly1_A  TM=6.272E-01  e=1.705E-01  Tetrahymena thermophila
  6tz6-assembly2_E  TM=5.052E-01  e=1.440E-01  Candida albicans WO-1
  6tz6-assembly1_B  TM=4.899E-01  e=2.018E-01  Candida albicans WO-1

Solvent-accessible surface area (backbone atoms only — not comparable to full-atom values): 11066 Å² total; per-residue (Å²): 133,88,78,91,80,82,78,80,85,79,74,79,89,78,66,75,57,69,53,51,52,47,57,48,46,44,54,43,44,57,56,37,44,57,67,71,41,78,82,68,76,69,58,32,40,63,73,46,44,51,52,38,50,53,55,47,35,54,74,59,68,49,81,80,79,55,71,69,56,52,52,54,56,45,59,72,64,26,83,81,72,76,62,47,39,43,63,65,54,55,34,51,57,52,37,55,56,45,62,78,39,41,71,59,42,55,53,49,51,56,52,49,66,66,64,69,62,87,77,82,82,81,82,88,81,91,83,91,78,86,81,94,77,89,73,85,73,80,80,74,73,77,81,76,77,81,80,73,83,85,76,78,83,86,77,83,77,84,82,84,82,81,88,81,90,128

Secondary structure (DSSP, 8-state):
---------------SSHHHHHHHHHHHHHHHHHHH-SS--SEEEHHHHHHHHHHHHHHHTPPPPPHHHHHHHHHHH-TT-SSEEEHHHHHHHHHHHHHHTHHHHHHHHHHHHHH-------------------------PPPPPP-------------PPPPPP-

Mean predicted aligned error: 16.86 Å

Organism: NCBI:txid327968

pLDDT: mean 73.13, std 18.16, range [38.91, 92.88]